Protein AF-A0A9P5ZCT1-F1 (afdb_monomer)

Organism: NCBI:txid109636

Radius of gyration: 16.35 Å; Cα contacts (8 Å, |Δi|>4): 121; chains: 1; bounding box: 39×36×43 Å

Solvent-accessible surface area (backbone atoms only — not comparable to full-atom values): 6471 Å² total; per-residue (Å²): 131,63,77,85,70,66,44,62,70,58,46,37,50,50,28,56,53,34,63,73,42,91,55,81,59,42,31,58,50,45,30,72,72,41,78,82,35,30,61,40,18,44,40,58,68,37,25,60,29,77,56,69,61,69,48,60,69,51,29,54,74,82,40,53,44,79,39,73,38,95,49,89,90,40,82,65,65,46,78,46,71,73,54,86,89,51,80,76,49,43,53,54,27,56,66,51,52,77,34,48,77,40,71,53,76,76,79,75,134

Foldseek 3Di:
DPPVVLPLVVLLVVLVVQVPDPPPCSLVVQLPPDPSNVVSSLLVVQAEAQDCVVLLVQFDPLQWDFDQDPDPVDGTDDIDGPDDDDPVRCPRSVVSVVSYDYHPPPPDD

Sequence (109 aa):
MHRCLEIVELLELICKAADKMPLQNSVRALQLTCRMFFIPASRVLWNVLPSLVPLLLTMPADLLAVAESPDVEKYVRAITFRRNVLDSDWERFDFYAQFVRESSSTASP

Mean predicted aligned error: 7.51 Å

Secondary structure (DSSP, 8-state):
--GGG--HHHHHHHHHHHHTSSSTTHHHHHHHH-HHHHHHHHHHHTSEES-SHHHHTTS-TTTEEEEPPSSTT-S-SEEEESSPPPGGGGHHHHHHHTT--EE------

pLDDT: mean 83.86, std 13.15, range [29.72, 95.19]

Structure (mmCIF, N/CA/C/O backbone):
data_AF-A0A9P5ZCT1-F1
#
_entry.id   AF-A0A9P5ZCT1-F1
#
loop_
_atom_site.group_PDB
_atom_site.id
_atom_site.type_symbol
_atom_site.label_atom_id
_atom_site.label_alt_id
_atom_site.label_comp_id
_atom_site.label_asym_id
_atom_site.label_entity_id
_atom_site.label_seq_id
_atom_site.pdbx_PDB_ins_code
_atom_site.Cartn_x
_atom_site.Cartn_y
_atom_site.Cartn_z
_atom_site.occupancy
_atom_site.B_iso_or_equiv
_atom_site.auth_seq_id
_atom_site.auth_comp_id
_atom_site.auth_asym_id
_atom_site.auth_atom_id
_atom_site.pdbx_PDB_model_num
ATOM 1 N N . MET A 1 1 ? -9.323 -7.090 19.978 1.00 62.50 1 MET A N 1
ATOM 2 C CA . MET A 1 1 ? -9.824 -5.700 20.036 1.00 62.50 1 MET A CA 1
ATOM 3 C C . MET A 1 1 ? -11.168 -5.733 20.738 1.00 62.50 1 MET A C 1
ATOM 5 O O . MET A 1 1 ? -11.929 -6.654 20.482 1.00 62.50 1 MET A O 1
ATOM 9 N N . HIS A 1 2 ? -11.421 -4.824 21.679 1.00 69.38 2 HIS A N 1
ATOM 10 C CA . HIS A 1 2 ? -12.719 -4.742 22.357 1.00 69.38 2 HIS A CA 1
ATOM 11 C C . HIS A 1 2 ? -13.795 -4.304 21.346 1.00 69.38 2 HIS A C 1
ATOM 13 O O . HIS A 1 2 ? -13.495 -3.468 20.498 1.00 69.38 2 HIS A O 1
ATOM 19 N N . ARG A 1 3 ? -15.032 -4.817 21.430 1.00 73.75 3 ARG A N 1
ATOM 20 C CA . ARG A 1 3 ? -16.094 -4.562 20.426 1.00 73.75 3 ARG A CA 1
ATOM 21 C C . ARG A 1 3 ? -16.404 -3.079 20.191 1.00 73.75 3 ARG A C 1
ATOM 23 O O . ARG A 1 3 ? -16.814 -2.698 19.105 1.00 73.75 3 ARG A O 1
ATOM 30 N N . CYS A 1 4 ? -16.174 -2.219 21.184 1.00 68.31 4 CYS A N 1
ATOM 31 C CA . CYS A 1 4 ? -16.344 -0.769 21.014 1.00 68.31 4 CYS A CA 1
ATOM 32 C C . CYS A 1 4 ? -15.341 -0.138 20.028 1.00 68.31 4 CYS A C 1
ATOM 34 O O . CYS A 1 4 ? -15.603 0.942 19.513 1.00 68.31 4 CYS A O 1
ATOM 36 N N . LEU A 1 5 ? -14.221 -0.810 19.744 1.00 66.19 5 LEU A N 1
ATOM 37 C CA . LEU A 1 5 ? -13.220 -0.399 18.756 1.00 66.19 5 LEU A CA 1
ATOM 38 C C . LEU A 1 5 ? -13.466 -1.030 17.376 1.00 66.19 5 LEU A C 1
ATOM 40 O O . LEU A 1 5 ? -12.624 -0.901 16.494 1.00 66.19 5 LEU A O 1
ATOM 44 N N . GLU A 1 6 ? -14.585 -1.730 17.176 1.00 77.25 6 GLU A N 1
ATOM 45 C CA . GLU A 1 6 ? -14.963 -2.265 15.860 1.00 77.25 6 GLU A CA 1
ATOM 46 C C . GLU A 1 6 ? -15.733 -1.254 15.002 1.00 77.25 6 GLU A C 1
ATOM 48 O O . GLU A 1 6 ? -15.994 -1.507 13.829 1.00 77.25 6 GLU A O 1
ATOM 53 N N . ILE A 1 7 ? -16.050 -0.087 15.566 1.00 86.44 7 ILE A N 1
ATOM 54 C CA . ILE A 1 7 ? -16.670 1.025 14.850 1.00 86.44 7 ILE A CA 1
ATOM 55 C C . ILE A 1 7 ? -15.639 1.599 13.874 1.00 86.44 7 ILE A C 1
ATOM 57 O O . IL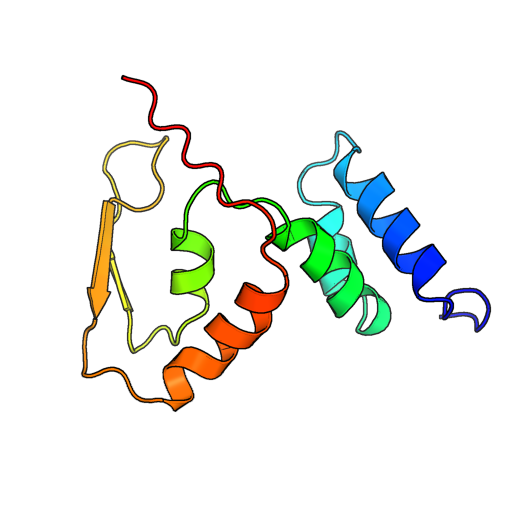E A 1 7 ? -14.634 2.189 14.282 1.00 86.44 7 ILE A O 1
ATOM 61 N N . VAL A 1 8 ? -15.883 1.413 12.578 1.00 84.00 8 VAL A N 1
ATOM 62 C CA . VAL A 1 8 ? -14.948 1.769 11.501 1.00 84.00 8 VAL A CA 1
ATOM 63 C C . VAL A 1 8 ? -14.622 3.263 11.520 1.00 84.00 8 VAL A C 1
ATOM 65 O O . VAL A 1 8 ? -13.470 3.644 11.334 1.00 84.00 8 VAL A O 1
ATOM 68 N N . GLU A 1 9 ? -15.600 4.108 11.834 1.00 86.12 9 GLU A N 1
ATOM 69 C CA . GLU A 1 9 ? -15.459 5.559 11.930 1.00 86.12 9 GLU A CA 1
ATOM 70 C C . GLU A 1 9 ? -14.448 5.967 13.011 1.00 86.12 9 GLU A C 1
ATOM 72 O O . GLU A 1 9 ? -13.668 6.901 12.816 1.00 86.12 9 GLU A O 1
ATOM 77 N N . LEU A 1 10 ? -14.410 5.241 14.136 1.00 89.62 10 LEU A N 1
ATOM 78 C CA . LEU A 1 10 ? -13.421 5.483 15.187 1.00 89.62 10 LEU A CA 1
ATOM 79 C C . LEU A 1 10 ? -12.020 5.081 14.727 1.00 89.62 10 LEU A C 1
ATOM 81 O O . LEU A 1 10 ? -11.060 5.804 14.987 1.00 89.62 10 LEU A O 1
ATOM 85 N N . LEU A 1 11 ? -11.893 3.965 14.008 1.00 89.88 11 LEU A N 1
ATOM 86 C CA . LEU A 1 11 ? -10.610 3.523 13.459 1.00 89.88 11 LEU A CA 1
ATOM 87 C C . LEU A 1 11 ? -10.075 4.515 12.418 1.00 89.88 11 LEU A C 1
ATOM 89 O O . LEU A 1 11 ? -8.893 4.851 12.449 1.00 89.88 11 LEU A O 1
ATOM 93 N N . GLU A 1 12 ? -10.939 5.044 11.549 1.00 88.94 12 GLU A N 1
ATOM 94 C CA . GLU A 1 12 ? -10.569 6.090 10.591 1.00 88.94 12 GLU A CA 1
ATOM 95 C C . GLU A 1 12 ? -10.127 7.384 11.288 1.00 88.94 12 GLU A C 1
ATOM 97 O O . GLU A 1 12 ? -9.141 7.997 10.874 1.00 88.94 12 GLU A O 1
ATOM 102 N N . LEU A 1 13 ? -10.817 7.795 12.357 1.00 90.19 13 LEU A N 1
ATOM 103 C CA . LEU A 1 13 ? -10.427 8.957 13.162 1.00 90.19 13 LEU A CA 1
ATOM 104 C C . LEU A 1 13 ? -9.061 8.759 13.825 1.00 90.19 13 LEU A C 1
ATOM 106 O O . LEU A 1 13 ? -8.235 9.670 13.787 1.00 90.19 13 LEU A O 1
ATOM 110 N N . ILE A 1 14 ? -8.797 7.573 14.377 1.00 91.00 14 ILE A N 1
ATOM 111 C CA . ILE A 1 14 ? -7.498 7.230 14.971 1.00 91.00 14 ILE A CA 1
ATOM 112 C C . ILE A 1 14 ? -6.392 7.293 13.912 1.00 91.00 14 ILE A C 1
ATOM 114 O O . ILE A 1 14 ? -5.363 7.924 14.148 1.00 91.00 14 ILE A O 1
ATOM 118 N N . CYS A 1 15 ? -6.602 6.702 12.731 1.00 91.31 15 CYS A N 1
ATOM 119 C CA . CYS A 1 15 ? -5.620 6.744 11.645 1.00 91.31 15 CYS A CA 1
ATOM 120 C C . CYS A 1 15 ? -5.349 8.179 11.166 1.00 91.31 15 CYS A C 1
ATOM 122 O O . CYS A 1 15 ? -4.190 8.552 11.001 1.00 91.31 15 CYS A O 1
ATOM 124 N N . LYS A 1 16 ? -6.387 9.013 11.012 1.00 90.31 16 LYS A N 1
ATOM 125 C CA . LYS A 1 16 ? -6.237 10.437 10.652 1.00 90.31 16 LYS A CA 1
ATOM 126 C C . LYS A 1 16 ? -5.529 11.249 11.735 1.00 90.31 16 LYS A C 1
ATOM 128 O O . LYS A 1 16 ? -4.799 12.183 11.421 1.00 90.31 16 LYS A O 1
ATOM 133 N N . ALA A 1 17 ? -5.759 10.934 13.008 1.00 90.62 17 ALA A N 1
ATOM 134 C CA . ALA A 1 17 ? -5.052 11.576 14.109 1.00 90.62 17 ALA A CA 1
ATOM 135 C C . ALA A 1 17 ? -3.567 11.185 14.110 1.00 90.62 17 ALA A C 1
ATOM 137 O O . ALA A 1 17 ? -2.716 12.052 14.278 1.00 90.62 17 ALA A O 1
ATOM 138 N N . ALA A 1 18 ? -3.261 9.908 13.863 1.00 89.94 18 ALA A N 1
ATOM 139 C CA . ALA A 1 18 ? -1.896 9.397 13.781 1.00 89.94 18 ALA A CA 1
ATOM 140 C C . ALA A 1 18 ? -1.099 9.990 12.607 1.00 89.94 18 ALA A C 1
ATOM 142 O O . ALA A 1 18 ? 0.101 10.202 12.744 1.00 89.94 18 ALA A O 1
ATOM 143 N N . ASP A 1 19 ? -1.753 10.295 11.486 1.00 89.00 19 ASP A N 1
ATOM 144 C CA . ASP A 1 19 ? -1.135 10.962 10.329 1.00 89.00 19 ASP A CA 1
ATOM 145 C C . ASP A 1 19 ? -0.634 12.378 10.649 1.00 89.00 19 ASP A C 1
ATOM 147 O O . ASP A 1 19 ? 0.383 12.831 10.137 1.00 89.00 19 ASP A O 1
ATOM 151 N N . LYS A 1 20 ? -1.319 13.064 11.570 1.00 86.25 20 LYS A N 1
ATOM 152 C CA . LYS A 1 20 ? -0.961 14.416 12.022 1.00 86.25 20 LYS A CA 1
ATOM 153 C C . LYS A 1 20 ? 0.091 14.430 13.131 1.00 86.25 20 LYS A C 1
ATOM 155 O O . LYS A 1 20 ? 0.504 15.508 13.559 1.00 86.25 20 LYS A O 1
ATOM 160 N N . MET A 1 21 ? 0.485 13.269 13.654 1.00 84.81 21 MET A N 1
ATOM 161 C CA . MET A 1 21 ? 1.480 13.189 14.721 1.00 84.81 21 MET A CA 1
ATOM 162 C C . MET A 1 21 ? 2.899 13.351 14.160 1.00 84.81 21 MET A C 1
ATOM 164 O O . MET A 1 21 ? 3.191 12.874 13.067 1.00 84.81 21 MET A O 1
ATOM 168 N N . PRO A 1 22 ? 3.829 13.951 14.927 1.00 75.44 22 PRO A N 1
ATOM 169 C CA . PRO A 1 22 ? 5.213 14.148 14.485 1.00 75.44 22 PRO A CA 1
ATOM 170 C C . PRO A 1 22 ? 5.992 12.831 14.347 1.00 75.44 22 PRO A C 1
ATOM 172 O O . PRO A 1 22 ? 7.069 12.802 13.752 1.00 75.44 22 PRO A O 1
ATOM 175 N N . LEU A 1 23 ? 5.471 11.736 14.911 1.00 77.94 23 LEU A N 1
ATOM 176 C CA . LEU A 1 23 ? 6.076 10.421 14.796 1.00 77.94 23 LEU A CA 1
ATOM 177 C C . LEU A 1 23 ? 5.857 9.882 13.378 1.00 77.94 23 LEU A C 1
ATOM 179 O O . LEU A 1 23 ? 4.777 9.390 13.033 1.00 77.94 23 LEU A O 1
ATOM 183 N N . GLN A 1 24 ? 6.911 9.962 12.567 1.00 71.06 24 GLN A N 1
ATOM 184 C CA . GLN A 1 24 ? 6.910 9.420 11.214 1.00 71.06 24 GLN A CA 1
ATOM 185 C C . GLN A 1 24 ? 6.519 7.936 11.226 1.00 71.06 24 GLN A C 1
ATOM 187 O O . GLN A 1 24 ? 6.924 7.177 12.106 1.00 71.06 24 GLN A O 1
ATOM 192 N N . ASN A 1 25 ? 5.748 7.514 10.221 1.00 80.50 25 ASN A N 1
ATOM 193 C CA . ASN A 1 25 ? 5.280 6.136 10.033 1.00 80.50 25 ASN A CA 1
ATOM 194 C C . ASN A 1 25 ? 4.235 5.625 11.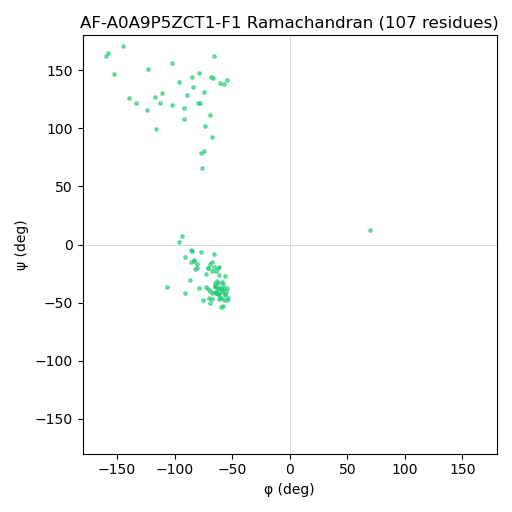043 1.00 80.50 25 ASN A C 1
ATOM 196 O O . ASN A 1 25 ? 3.932 4.431 11.027 1.00 80.50 25 ASN A O 1
ATOM 200 N N . SER A 1 26 ? 3.625 6.486 11.865 1.00 87.75 26 SER A N 1
ATOM 201 C CA . SER A 1 26 ? 2.573 6.073 12.814 1.00 87.75 26 SER A CA 1
ATOM 202 C C . SER A 1 26 ? 1.397 5.360 12.132 1.00 87.75 26 SER A C 1
ATOM 204 O O . SER A 1 26 ? 0.948 4.312 12.594 1.00 87.75 26 SER A O 1
ATOM 206 N N . VAL A 1 27 ? 0.943 5.865 10.981 1.00 89.44 27 VAL A N 1
ATOM 207 C CA . VAL A 1 27 ? -0.138 5.244 10.193 1.00 89.44 27 VAL A CA 1
ATOM 208 C C . VAL A 1 27 ? 0.277 3.873 9.655 1.00 89.44 27 VAL A C 1
ATOM 210 O O . VAL A 1 27 ? -0.492 2.916 9.727 1.00 89.44 27 VAL A O 1
ATOM 213 N N . ARG A 1 28 ? 1.522 3.742 9.180 1.00 89.81 28 ARG A N 1
ATOM 214 C CA . ARG A 1 28 ? 2.070 2.463 8.711 1.00 89.81 28 ARG A CA 1
ATOM 215 C C . ARG A 1 28 ? 2.162 1.448 9.849 1.00 89.81 28 ARG A C 1
ATOM 217 O O . ARG A 1 28 ? 1.810 0.289 9.661 1.00 89.81 28 ARG A O 1
ATOM 224 N N . ALA A 1 29 ? 2.595 1.876 11.034 1.00 90.12 29 ALA A N 1
ATOM 225 C CA . ALA A 1 29 ? 2.612 1.020 12.213 1.00 90.12 29 ALA A CA 1
ATOM 226 C C . ALA A 1 29 ? 1.197 0.523 12.546 1.00 90.12 29 ALA A C 1
ATOM 228 O O . ALA A 1 29 ? 1.010 -0.681 12.713 1.00 90.12 29 ALA A O 1
ATOM 229 N N . LEU A 1 30 ? 0.189 1.409 12.536 1.00 90.38 30 LEU A N 1
ATOM 230 C CA . LEU A 1 30 ? -1.217 1.033 12.729 1.00 90.38 30 LEU A CA 1
ATOM 231 C C . LEU A 1 30 ? -1.682 -0.009 11.708 1.00 90.38 30 LEU A C 1
ATOM 233 O O . LEU A 1 30 ? -2.234 -1.032 12.114 1.00 90.38 30 LEU A O 1
ATOM 237 N N . GLN A 1 31 ? -1.395 0.196 10.418 1.00 91.56 31 GLN A N 1
ATOM 238 C CA . GLN A 1 31 ? -1.733 -0.749 9.346 1.00 91.56 31 GLN A CA 1
ATOM 239 C C . GLN A 1 31 ? -1.197 -2.164 9.619 1.00 91.56 31 GLN A C 1
ATOM 241 O O . GLN A 1 31 ? -1.869 -3.149 9.317 1.00 91.56 31 GLN A O 1
ATOM 246 N N . LEU A 1 32 ? 0.004 -2.263 10.198 1.00 90.94 32 LEU A N 1
ATOM 247 C CA . LEU A 1 32 ? 0.689 -3.528 10.475 1.00 90.94 32 LEU A CA 1
ATOM 248 C C . LEU A 1 32 ? 0.292 -4.168 11.816 1.00 90.94 32 LEU A C 1
ATOM 250 O O . LEU A 1 32 ? 0.570 -5.347 12.021 1.00 90.94 32 LEU A O 1
ATOM 254 N N . THR A 1 33 ? -0.366 -3.436 12.723 1.00 89.50 33 THR A N 1
ATOM 255 C CA . THR A 1 33 ? -0.716 -3.962 14.057 1.00 89.50 33 THR A CA 1
ATOM 256 C C . THR A 1 33 ? -1.801 -5.037 14.027 1.00 89.50 33 THR A C 1
ATOM 258 O O . THR A 1 33 ? -1.679 -6.061 14.698 1.00 89.50 33 THR A O 1
ATOM 261 N N . CYS A 1 34 ? -2.893 -4.817 13.287 1.00 87.31 34 CYS A N 1
ATOM 262 C CA . CYS A 1 34 ? -3.979 -5.784 13.164 1.00 87.31 34 CYS A CA 1
ATOM 263 C C . CYS A 1 34 ? -4.836 -5.545 11.916 1.00 87.31 34 CYS A C 1
ATOM 265 O O . CYS A 1 34 ? -4.880 -4.451 11.353 1.00 87.31 34 CYS A O 1
ATOM 267 N N . ARG A 1 35 ? -5.597 -6.575 11.528 1.00 89.00 35 ARG A N 1
ATOM 268 C CA . ARG A 1 35 ? -6.449 -6.565 10.325 1.00 89.00 35 ARG A CA 1
ATOM 269 C C . ARG A 1 35 ? -7.507 -5.456 10.328 1.00 89.00 35 ARG A C 1
ATOM 271 O O . ARG A 1 35 ? -7.822 -4.930 9.271 1.00 89.00 35 ARG A O 1
ATOM 278 N N . MET A 1 36 ? -8.017 -5.080 11.503 1.00 89.12 36 MET A N 1
ATOM 279 C CA . MET A 1 36 ? -9.027 -4.020 11.651 1.00 89.12 36 MET A CA 1
ATOM 280 C C . MET A 1 36 ? -8.495 -2.646 11.227 1.00 89.12 36 MET A C 1
ATOM 282 O O . MET A 1 36 ? -9.225 -1.864 10.630 1.00 89.12 36 MET A O 1
ATOM 286 N N . PHE A 1 37 ? -7.218 -2.360 11.503 1.00 90.62 37 PHE A N 1
ATOM 287 C CA . PHE A 1 37 ? -6.581 -1.105 11.102 1.00 90.62 37 PHE A CA 1
ATOM 288 C C . PHE A 1 37 ? -6.075 -1.127 9.664 1.00 90.62 37 PHE A C 1
ATOM 290 O O . PHE A 1 37 ? -5.782 -0.066 9.124 1.00 90.62 37 PHE A O 1
ATOM 297 N N . PHE A 1 38 ? -6.001 -2.293 9.021 1.00 91.88 38 PHE A N 1
ATOM 298 C CA . PHE A 1 38 ? -5.408 -2.411 7.696 1.00 91.88 38 PHE A CA 1
ATOM 299 C C . PHE A 1 38 ? -6.102 -1.511 6.665 1.00 91.88 38 PHE A C 1
ATOM 301 O O . PHE A 1 38 ? -5.437 -0.702 6.021 1.00 91.88 38 PHE A O 1
ATOM 308 N N . ILE A 1 39 ? -7.431 -1.604 6.535 1.00 91.94 39 ILE A N 1
ATOM 309 C CA . ILE A 1 39 ? -8.190 -0.794 5.568 1.00 91.94 39 ILE A CA 1
ATOM 310 C C . ILE A 1 39 ? -8.212 0.697 5.958 1.00 91.94 39 ILE A C 1
ATOM 312 O O . ILE A 1 39 ? -7.843 1.512 5.111 1.00 91.94 39 ILE A O 1
ATOM 316 N N . PRO A 1 40 ? -8.564 1.094 7.200 1.00 92.50 40 PRO A N 1
ATOM 317 C CA . PRO A 1 40 ? -8.558 2.505 7.597 1.00 92.50 40 PRO A CA 1
ATOM 318 C C . PRO A 1 40 ? -7.184 3.171 7.464 1.00 92.50 40 PRO A C 1
ATOM 320 O O . PRO A 1 40 ? -7.087 4.293 6.971 1.00 92.50 40 PRO A O 1
ATOM 323 N N . ALA A 1 41 ? -6.108 2.478 7.843 1.00 92.31 41 ALA A N 1
ATOM 324 C CA . ALA A 1 41 ? -4.757 3.012 7.722 1.00 92.31 41 ALA A CA 1
ATOM 325 C C . ALA A 1 41 ? -4.305 3.086 6.259 1.00 92.31 41 ALA A C 1
ATOM 327 O O . ALA A 1 41 ? -3.694 4.078 5.873 1.00 92.31 41 ALA A O 1
ATOM 328 N N . SER A 1 42 ? -4.659 2.097 5.427 1.00 92.31 42 SER A N 1
ATOM 329 C CA . SER A 1 42 ? -4.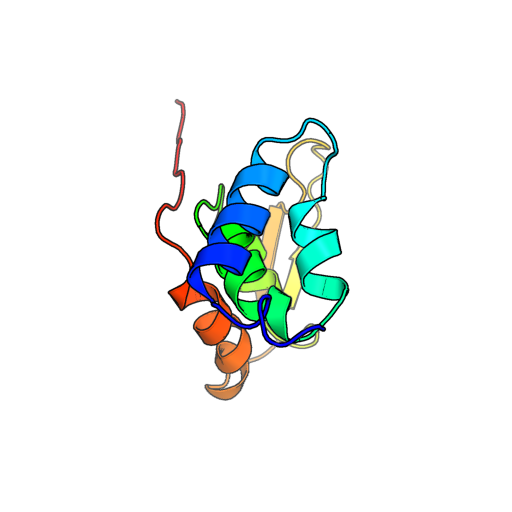388 2.152 3.983 1.00 92.31 42 SER A CA 1
ATOM 330 C C . SER A 1 42 ? -5.097 3.341 3.334 1.00 92.31 42 SER A C 1
ATOM 332 O O . SER A 1 42 ? -4.478 4.071 2.570 1.00 92.31 42 SER A O 1
ATOM 334 N N . ARG A 1 43 ? -6.360 3.608 3.691 1.00 92.50 43 ARG A N 1
ATOM 335 C CA . ARG A 1 43 ? -7.089 4.786 3.194 1.00 92.50 43 ARG A CA 1
ATOM 336 C C . ARG A 1 43 ? -6.362 6.091 3.470 1.00 92.50 43 ARG A C 1
ATOM 338 O O . ARG A 1 43 ? -6.382 6.960 2.617 1.00 92.50 43 ARG A O 1
ATOM 345 N N . VAL A 1 44 ? -5.756 6.231 4.647 1.00 90.88 44 VAL A N 1
ATOM 346 C CA . VAL A 1 44 ? -5.010 7.439 5.018 1.00 90.88 44 VAL A CA 1
ATOM 347 C C . VAL A 1 44 ? -3.658 7.484 4.306 1.00 90.88 44 VAL A C 1
ATOM 349 O O . VAL A 1 44 ? -3.342 8.488 3.679 1.00 90.88 44 VAL A O 1
ATOM 352 N N . LEU A 1 45 ? -2.901 6.384 4.331 1.00 89.38 45 LEU A N 1
ATOM 353 C CA . LEU A 1 45 ? -1.549 6.308 3.769 1.00 89.38 45 LEU A CA 1
ATOM 354 C C . LEU A 1 45 ? -1.523 6.495 2.246 1.00 89.38 45 LEU A C 1
ATOM 356 O O . LEU A 1 45 ? -0.596 7.098 1.717 1.00 89.38 45 LEU A O 1
ATOM 360 N N . TRP A 1 46 ? -2.541 5.991 1.550 1.00 91.12 46 TRP A N 1
ATOM 361 C CA . TRP A 1 46 ? -2.667 6.092 0.097 1.00 91.12 46 TRP A CA 1
ATOM 362 C C . TRP A 1 46 ? -3.549 7.268 -0.346 1.00 91.12 46 TRP A C 1
ATOM 364 O O . TRP A 1 46 ? -3.747 7.436 -1.541 1.00 91.12 46 TRP A O 1
ATOM 374 N N . ASN A 1 47 ? -4.065 8.095 0.574 1.00 89.88 47 ASN A N 1
ATOM 375 C CA . ASN A 1 47 ? -4.987 9.186 0.233 1.00 89.88 47 ASN A CA 1
ATOM 376 C C . ASN A 1 47 ? -4.358 10.212 -0.721 1.00 89.88 47 ASN A C 1
ATOM 378 O O . ASN A 1 47 ? -4.989 10.628 -1.694 1.00 89.88 47 ASN A O 1
ATOM 382 N N . VAL A 1 48 ? -3.121 10.614 -0.416 1.00 87.19 48 VAL A N 1
ATOM 383 C CA . VAL A 1 48 ? -2.349 11.605 -1.170 1.00 87.19 48 VAL A CA 1
ATOM 384 C C . VAL A 1 48 ? -1.029 10.969 -1.573 1.00 87.19 48 VAL A C 1
ATOM 386 O O . VAL A 1 48 ? -0.217 10.630 -0.712 1.00 87.19 48 VAL A O 1
ATOM 389 N N . LEU A 1 49 ? -0.802 10.812 -2.876 1.00 85.00 49 LEU A N 1
ATOM 390 C CA . LEU A 1 49 ? 0.462 10.302 -3.395 1.00 85.00 49 LEU A CA 1
ATOM 391 C C . LEU A 1 49 ? 1.243 11.380 -4.147 1.00 85.00 49 LEU A C 1
ATOM 393 O O . LEU A 1 49 ? 0.710 11.973 -5.085 1.00 85.00 49 LEU A O 1
ATOM 397 N N . PRO A 1 50 ? 2.537 11.568 -3.831 1.00 78.94 50 PRO A N 1
ATOM 398 C CA . PRO A 1 50 ? 3.397 12.489 -4.570 1.00 78.94 50 PRO A CA 1
ATOM 399 C C . PRO A 1 50 ? 3.750 11.997 -5.974 1.00 78.94 50 PRO A C 1
ATOM 401 O O . PRO A 1 50 ? 4.147 12.775 -6.834 1.00 78.94 50 PRO A O 1
ATOM 404 N N . SER A 1 51 ? 3.622 10.696 -6.222 1.00 84.12 51 SER A N 1
ATOM 405 C CA . SER A 1 51 ? 3.824 10.089 -7.534 1.00 84.12 51 SER A CA 1
ATOM 406 C C . SER A 1 51 ? 3.090 8.754 -7.611 1.00 84.12 51 SER A C 1
ATOM 408 O O . SER A 1 51 ? 2.736 8.179 -6.586 1.00 84.12 51 SER A O 1
ATOM 410 N N . LEU A 1 52 ? 2.909 8.219 -8.819 1.00 86.12 52 LEU A N 1
ATOM 411 C CA . LEU A 1 52 ? 2.358 6.872 -9.016 1.00 86.12 52 LEU A CA 1
ATOM 412 C C . LEU A 1 52 ? 3.379 5.756 -8.734 1.00 86.12 52 LEU A C 1
ATOM 414 O O . LEU A 1 52 ? 3.019 4.582 -8.729 1.00 86.12 52 LEU A O 1
ATOM 418 N N . VAL A 1 53 ? 4.645 6.103 -8.477 1.00 88.31 53 VAL A N 1
ATOM 419 C CA . VAL A 1 53 ? 5.723 5.137 -8.223 1.00 88.31 53 VAL A CA 1
ATOM 420 C C . VAL A 1 53 ? 5.375 4.166 -7.087 1.00 88.31 53 VAL A C 1
ATOM 422 O O . VAL A 1 53 ? 5.501 2.966 -7.313 1.00 88.31 53 VAL A O 1
ATOM 425 N N . PRO A 1 54 ? 4.876 4.599 -5.911 1.00 88.19 54 PRO A N 1
ATOM 426 C CA . PRO A 1 54 ? 4.535 3.671 -4.837 1.00 88.19 54 PRO A CA 1
ATOM 427 C C . PRO A 1 54 ? 3.432 2.683 -5.222 1.00 88.19 54 PRO A C 1
ATOM 429 O O . PRO A 1 54 ? 3.498 1.539 -4.790 1.00 88.19 54 PRO A O 1
ATOM 432 N N . LEU A 1 55 ? 2.463 3.082 -6.061 1.00 90.19 55 LEU A N 1
ATOM 433 C CA . LEU A 1 55 ? 1.439 2.166 -6.577 1.00 90.19 55 LEU A CA 1
ATOM 434 C C . LEU A 1 55 ? 2.054 1.136 -7.522 1.00 90.19 55 LEU A C 1
ATOM 436 O O . LEU A 1 55 ? 1.799 -0.056 -7.371 1.00 90.19 55 LEU A O 1
ATOM 440 N N . LEU A 1 56 ? 2.901 1.569 -8.458 1.00 91.31 56 LEU A N 1
ATOM 441 C CA . LEU A 1 56 ? 3.597 0.652 -9.364 1.00 91.31 56 LEU A CA 1
ATOM 442 C C . LEU A 1 56 ? 4.449 -0.355 -8.587 1.00 91.31 56 LEU A C 1
ATOM 444 O O . LEU A 1 56 ? 4.425 -1.534 -8.908 1.00 91.31 56 LEU A O 1
ATOM 448 N N . LEU A 1 57 ? 5.111 0.071 -7.508 1.00 91.25 57 LEU A N 1
ATOM 449 C CA . LEU A 1 57 ? 5.893 -0.809 -6.631 1.00 91.25 57 LEU A CA 1
ATOM 450 C C . LEU A 1 57 ? 5.055 -1.854 -5.868 1.00 91.25 57 LEU A C 1
ATOM 452 O O . LEU A 1 57 ? 5.632 -2.738 -5.237 1.00 91.25 57 LEU A O 1
ATOM 456 N N . THR A 1 58 ? 3.719 -1.789 -5.914 1.00 93.31 58 THR A N 1
ATOM 457 C CA . THR A 1 58 ? 2.855 -2.855 -5.371 1.00 93.31 58 THR A CA 1
ATOM 458 C C . THR A 1 58 ? 2.705 -4.049 -6.315 1.00 93.31 58 THR A C 1
ATOM 460 O O . THR A 1 58 ? 2.303 -5.128 -5.862 1.00 93.31 58 THR A O 1
ATOM 463 N N . MET A 1 59 ? 3.046 -3.878 -7.598 1.00 93.81 59 MET A N 1
ATOM 464 C CA . MET A 1 59 ? 3.045 -4.958 -8.582 1.00 93.81 59 MET A CA 1
ATOM 465 C C . MET A 1 59 ? 4.121 -6.011 -8.246 1.00 93.81 59 MET A C 1
ATOM 467 O O . MET A 1 59 ? 5.041 -5.747 -7.463 1.00 93.81 59 MET A O 1
ATOM 471 N N . PRO A 1 60 ? 4.028 -7.228 -8.810 1.00 93.81 60 PRO A N 1
ATOM 472 C CA . PRO A 1 60 ? 4.971 -8.303 -8.514 1.00 93.81 60 PRO A CA 1
ATOM 473 C C . PRO A 1 60 ? 6.438 -7.937 -8.799 1.00 93.81 60 PRO A C 1
ATOM 475 O O . PRO A 1 60 ? 6.771 -7.326 -9.815 1.00 93.81 60 PRO A O 1
ATOM 478 N N . ALA A 1 61 ? 7.346 -8.335 -7.902 1.00 88.50 61 ALA A N 1
ATOM 479 C CA . ALA A 1 61 ? 8.769 -7.991 -7.997 1.00 88.50 61 ALA A CA 1
ATOM 480 C C . ALA A 1 61 ? 9.483 -8.652 -9.192 1.00 88.50 61 ALA A C 1
ATOM 482 O O . ALA A 1 61 ? 10.510 -8.159 -9.653 1.00 88.50 61 ALA A O 1
ATOM 483 N N . ASP A 1 62 ? 8.954 -9.763 -9.705 1.00 91.31 62 ASP A N 1
ATOM 484 C CA . ASP A 1 62 ? 9.428 -10.412 -10.929 1.00 91.31 62 ASP A CA 1
ATOM 485 C C . ASP A 1 62 ? 9.055 -9.621 -12.194 1.00 91.31 62 ASP A C 1
ATOM 487 O O . ASP A 1 62 ? 9.759 -9.718 -13.201 1.00 91.31 62 ASP A O 1
ATOM 491 N N . LEU A 1 63 ? 7.989 -8.813 -12.138 1.0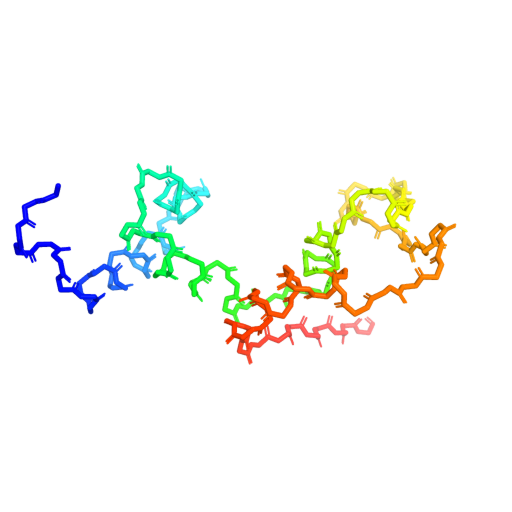0 93.75 63 LEU A N 1
ATOM 492 C CA . LEU A 1 63 ? 7.539 -7.978 -13.250 1.00 93.75 63 LEU A CA 1
ATOM 493 C C . LEU A 1 63 ? 8.385 -6.707 -13.394 1.00 93.75 63 LEU A C 1
ATOM 495 O O . LEU A 1 63 ? 8.650 -6.278 -14.516 1.00 93.75 63 LEU A O 1
ATOM 499 N N . LEU A 1 64 ? 8.812 -6.100 -12.286 1.00 92.44 64 LEU A N 1
ATOM 500 C CA . LEU A 1 64 ? 9.451 -4.782 -12.290 1.00 92.44 64 LEU A CA 1
ATOM 501 C C . LEU A 1 64 ? 10.983 -4.861 -12.292 1.00 92.44 64 LEU A C 1
ATOM 503 O O . LEU A 1 64 ? 11.599 -5.626 -11.552 1.00 92.44 64 LEU A O 1
ATOM 507 N N . ALA A 1 65 ? 11.621 -3.983 -13.061 1.00 89.56 65 ALA A N 1
ATOM 508 C CA . ALA A 1 65 ? 13.003 -3.575 -12.853 1.00 89.56 65 ALA A CA 1
ATOM 509 C C . ALA A 1 65 ? 13.022 -2.102 -12.426 1.00 89.56 65 ALA A C 1
ATOM 511 O O . ALA A 1 65 ? 12.525 -1.233 -13.143 1.00 89.56 65 ALA A O 1
ATOM 512 N N . VAL A 1 66 ? 13.589 -1.828 -11.252 1.00 88.19 66 VAL A N 1
ATOM 513 C CA . VAL A 1 66 ? 13.702 -0.476 -10.698 1.00 88.19 66 VAL A CA 1
ATOM 514 C C . VAL A 1 66 ? 15.128 0.011 -10.920 1.00 88.19 66 VAL A C 1
ATOM 516 O O . VAL A 1 66 ? 16.076 -0.617 -10.453 1.00 88.19 66 VAL A O 1
ATOM 519 N N . ALA A 1 67 ? 15.282 1.108 -11.657 1.00 84.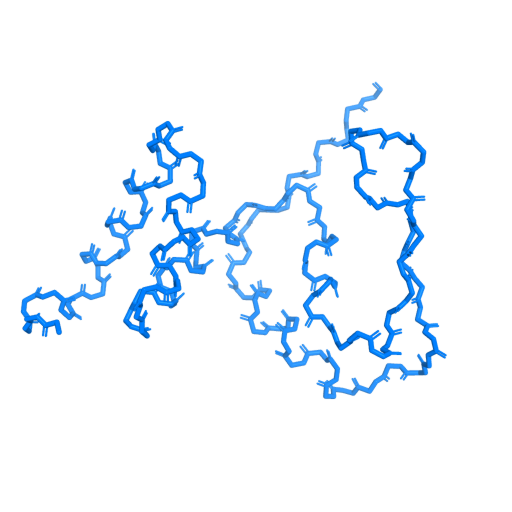19 67 ALA A N 1
ATOM 520 C CA . ALA A 1 67 ? 16.553 1.803 -11.791 1.00 84.19 67 ALA A CA 1
ATOM 521 C C . ALA A 1 67 ? 16.645 2.884 -10.710 1.00 84.19 67 ALA A C 1
ATOM 523 O O . ALA A 1 67 ? 15.839 3.823 -10.683 1.00 84.19 67 ALA A O 1
ATOM 524 N N . GLU A 1 68 ? 17.628 2.744 -9.828 1.00 78.75 68 GLU A N 1
ATOM 525 C CA . GLU A 1 68 ? 17.901 3.716 -8.773 1.00 78.75 68 GLU A CA 1
ATOM 526 C C . GLU A 1 68 ? 18.418 5.032 -9.369 1.00 78.75 68 GLU A C 1
ATOM 528 O O . GLU A 1 68 ? 19.110 5.065 -10.394 1.00 78.75 68 GLU A O 1
ATOM 533 N N . SER A 1 69 ? 18.032 6.143 -8.746 1.00 73.56 69 SER A N 1
ATOM 534 C CA . SER A 1 69 ? 18.558 7.457 -9.102 1.00 73.56 69 SER A CA 1
ATOM 535 C C . SER A 1 69 ? 19.877 7.706 -8.373 1.00 73.56 69 SER A C 1
ATOM 537 O O . SER A 1 69 ? 19.992 7.337 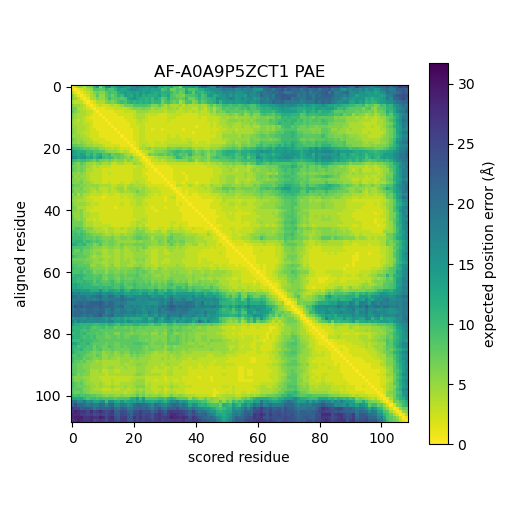-7.207 1.00 73.56 69 SER A O 1
ATOM 539 N N . PRO A 1 70 ? 20.849 8.390 -8.998 1.00 69.38 70 PRO A N 1
ATOM 540 C CA . PRO A 1 70 ? 21.999 8.925 -8.272 1.00 69.38 70 PRO A CA 1
ATOM 541 C C . PRO A 1 70 ? 21.623 10.093 -7.335 1.00 69.38 70 PRO A C 1
ATOM 543 O O . PRO A 1 70 ? 22.406 10.424 -6.449 1.00 69.38 70 PRO A O 1
ATOM 546 N N . ASP A 1 71 ? 20.447 10.711 -7.513 1.00 71.44 71 ASP A N 1
ATOM 547 C CA . ASP A 1 71 ? 19.926 11.748 -6.612 1.00 71.44 71 ASP A CA 1
ATOM 548 C C . ASP A 1 71 ? 19.302 11.137 -5.354 1.00 71.44 71 ASP A C 1
ATOM 550 O O . ASP A 1 71 ? 18.306 10.417 -5.439 1.00 71.44 71 ASP A O 1
ATOM 554 N N . VAL A 1 72 ? 19.820 11.517 -4.184 1.00 60.97 72 VAL A N 1
ATOM 555 C CA . VAL A 1 72 ? 19.337 11.056 -2.867 1.00 60.97 72 VAL A CA 1
ATOM 556 C C . VAL A 1 72 ? 17.876 11.462 -2.610 1.00 60.97 72 VAL A C 1
ATOM 558 O O . VAL A 1 72 ? 17.162 10.781 -1.880 1.00 60.97 72 VAL A O 1
ATOM 561 N N . GLU A 1 73 ? 17.400 12.541 -3.239 1.00 60.78 73 GLU A N 1
ATOM 562 C CA . GLU A 1 73 ? 16.022 13.028 -3.079 1.00 60.78 73 GLU A CA 1
ATOM 563 C C . GLU A 1 73 ? 14.990 12.268 -3.930 1.00 60.78 73 GLU A C 1
ATOM 565 O O . GLU A 1 73 ? 13.797 12.291 -3.622 1.00 60.78 73 GLU A O 1
ATOM 570 N N . LYS A 1 74 ? 15.414 11.566 -4.991 1.00 63.41 74 LYS A N 1
ATOM 571 C CA . LYS A 1 74 ? 14.515 10.814 -5.882 1.00 63.41 74 LYS A CA 1
ATOM 572 C C . LYS A 1 74 ? 14.825 9.328 -5.804 1.00 63.41 74 LYS A C 1
ATOM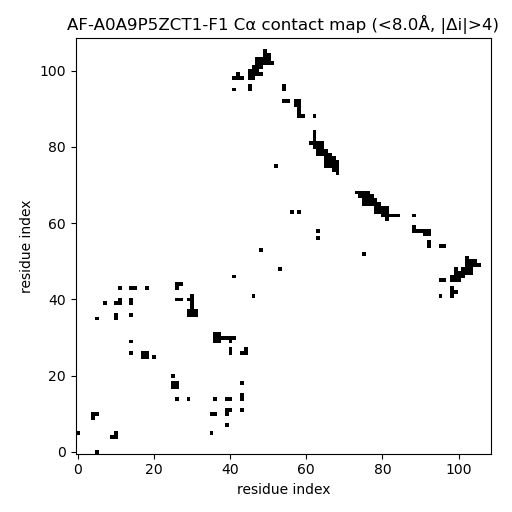 574 O O . LYS A 1 74 ? 15.691 8.835 -6.504 1.00 63.41 74 LYS A O 1
ATOM 579 N N . TYR A 1 75 ? 14.048 8.582 -5.028 1.00 67.06 75 TYR A N 1
ATOM 580 C CA . TYR A 1 75 ? 14.294 7.151 -4.803 1.00 67.06 75 TYR A CA 1
ATOM 581 C C . TYR A 1 75 ? 14.219 6.263 -6.062 1.00 67.06 75 TYR A C 1
ATOM 583 O O . TYR A 1 75 ? 14.762 5.163 -6.060 1.00 67.06 75 TYR A O 1
ATOM 591 N N . VAL A 1 76 ? 13.561 6.703 -7.143 1.00 70.69 76 VAL A N 1
ATOM 592 C CA . VAL A 1 76 ? 13.400 5.909 -8.374 1.00 70.69 76 VAL A CA 1
ATOM 593 C C . VAL A 1 76 ? 13.574 6.788 -9.610 1.00 70.69 76 VAL A C 1
ATOM 595 O O . VAL A 1 76 ? 12.878 7.792 -9.757 1.00 70.69 76 VAL A O 1
ATOM 598 N N . ARG A 1 77 ? 14.473 6.388 -10.521 1.00 73.88 77 ARG A N 1
ATOM 599 C CA . ARG A 1 77 ? 14.702 7.070 -11.806 1.00 73.88 77 ARG A CA 1
ATOM 600 C C . ARG A 1 77 ? 13.827 6.513 -12.923 1.00 73.88 77 ARG A C 1
ATOM 602 O O . ARG A 1 77 ? 13.318 7.279 -13.735 1.00 73.88 77 ARG A O 1
ATOM 609 N N . ALA A 1 78 ? 13.681 5.191 -12.982 1.00 83.62 78 ALA A N 1
ATOM 610 C CA . ALA A 1 78 ? 12.856 4.523 -13.982 1.00 83.62 78 ALA A CA 1
ATOM 611 C C . ALA A 1 78 ? 12.325 3.184 -13.463 1.00 83.62 78 ALA A C 1
ATOM 613 O O . ALA A 1 78 ? 13.004 2.484 -12.713 1.00 83.62 78 ALA A O 1
ATOM 614 N N . ILE A 1 79 ? 11.121 2.828 -13.908 1.00 87.94 79 ILE A N 1
ATOM 615 C CA . ILE A 1 79 ? 10.524 1.504 -13.733 1.00 87.94 79 ILE A CA 1
ATOM 616 C C . ILE A 1 79 ? 10.335 0.918 -15.129 1.00 87.94 79 ILE A C 1
ATOM 618 O O . ILE A 1 79 ? 9.739 1.563 -15.990 1.00 87.94 79 ILE A O 1
ATOM 622 N N . THR A 1 80 ? 10.844 -0.289 -15.359 1.00 91.12 80 THR A N 1
ATOM 623 C CA . THR A 1 80 ? 10.634 -1.033 -16.606 1.00 91.12 80 THR A CA 1
ATOM 624 C C . THR A 1 80 ? 10.014 -2.394 -16.327 1.00 91.12 80 THR A C 1
ATOM 626 O O . THR A 1 80 ? 10.216 -2.979 -15.262 1.00 91.12 80 THR A O 1
ATOM 629 N N . PHE A 1 81 ? 9.246 -2.909 -17.287 1.00 92.88 81 PHE A N 1
ATOM 630 C CA . PHE A 1 81 ? 8.664 -4.244 -17.199 1.00 92.88 81 PHE A CA 1
ATOM 631 C C . PHE A 1 81 ? 9.619 -5.281 -17.795 1.00 92.88 81 PHE A C 1
ATOM 633 O O . PHE A 1 81 ? 10.102 -5.124 -18.915 1.00 92.88 81 PHE A O 1
ATOM 640 N N . ARG A 1 82 ? 9.902 -6.345 -17.039 1.00 93.12 82 ARG A N 1
ATOM 641 C CA . ARG A 1 82 ? 10.796 -7.449 -17.439 1.00 93.12 82 ARG A CA 1
ATOM 642 C C . ARG A 1 82 ? 10.110 -8.485 -18.322 1.00 93.12 82 ARG A C 1
ATOM 644 O O . ARG A 1 82 ? 10.775 -9.250 -19.014 1.00 93.12 82 ARG A O 1
ATOM 651 N N . ARG A 1 83 ? 8.784 -8.526 -18.263 1.00 93.56 83 ARG A N 1
ATOM 652 C CA . ARG A 1 83 ? 7.917 -9.421 -19.024 1.00 93.56 83 ARG A CA 1
ATOM 653 C C . ARG A 1 83 ? 6.633 -8.689 -19.392 1.00 93.56 83 ARG A C 1
ATOM 655 O O . ARG A 1 83 ? 6.373 -7.598 -18.888 1.00 93.56 83 ARG A O 1
ATOM 662 N N . ASN A 1 84 ? 5.826 -9.312 -20.242 1.00 93.56 84 ASN A N 1
ATOM 663 C CA . ASN A 1 84 ? 4.484 -8.819 -20.524 1.00 93.56 84 ASN A CA 1
ATOM 664 C C . ASN A 1 84 ? 3.647 -8.809 -19.240 1.00 93.56 84 ASN A C 1
ATOM 666 O O . ASN A 1 84 ? 3.718 -9.743 -18.433 1.00 93.56 84 ASN A O 1
ATOM 670 N N . VAL A 1 85 ? 2.875 -7.737 -19.079 1.00 93.31 85 VAL A N 1
ATOM 671 C CA . VAL A 1 85 ? 1.958 -7.559 -17.956 1.00 93.31 85 VAL A CA 1
ATOM 672 C C . VAL A 1 85 ? 0.750 -8.466 -18.168 1.00 93.31 85 VAL A C 1
ATOM 674 O O . VAL A 1 85 ? 0.178 -8.495 -19.258 1.00 93.31 85 VAL A O 1
ATOM 677 N N . LEU A 1 86 ? 0.392 -9.215 -17.134 1.00 95.19 86 LEU A N 1
ATOM 678 C CA . LEU A 1 86 ? -0.811 -10.033 -17.073 1.00 95.19 86 LEU A CA 1
ATOM 679 C C . LEU A 1 86 ? -1.869 -9.314 -16.235 1.00 95.19 86 LEU A C 1
ATOM 681 O O . LEU A 1 86 ? -1.530 -8.528 -15.353 1.00 95.19 86 LEU A O 1
ATOM 685 N N . ASP A 1 87 ? -3.144 -9.632 -16.449 1.00 93.81 87 ASP A N 1
ATOM 686 C CA . ASP A 1 87 ? -4.243 -9.027 -15.683 1.00 93.81 87 ASP A CA 1
ATOM 687 C C . ASP A 1 87 ? -4.075 -9.238 -14.167 1.00 93.81 87 ASP A C 1
ATOM 689 O O . ASP A 1 87 ? -4.294 -8.323 -13.377 1.00 93.81 87 ASP A O 1
ATOM 693 N N . SER A 1 88 ? -3.571 -10.405 -13.753 1.00 94.12 88 SER A N 1
ATOM 694 C CA . SER A 1 88 ? -3.298 -10.719 -12.344 1.00 94.12 88 SER A CA 1
ATOM 695 C C . SER A 1 88 ? -2.215 -9.838 -11.708 1.00 94.12 88 SER A C 1
ATOM 697 O O . SER A 1 88 ? -2.169 -9.695 -10.488 1.00 94.12 88 SER A O 1
ATOM 699 N N . ASP A 1 89 ? -1.322 -9.241 -12.504 1.00 93.94 89 ASP A N 1
ATOM 700 C CA . ASP A 1 89 ? -0.272 -8.365 -11.974 1.00 93.94 89 ASP A CA 1
ATOM 701 C C . ASP A 1 89 ? -0.839 -7.031 -11.458 1.00 93.94 89 ASP A C 1
ATOM 703 O O . ASP A 1 89 ? -0.203 -6.365 -10.636 1.00 93.94 89 ASP A O 1
ATOM 707 N N . TRP A 1 90 ? -2.043 -6.660 -11.909 1.00 94.38 90 TR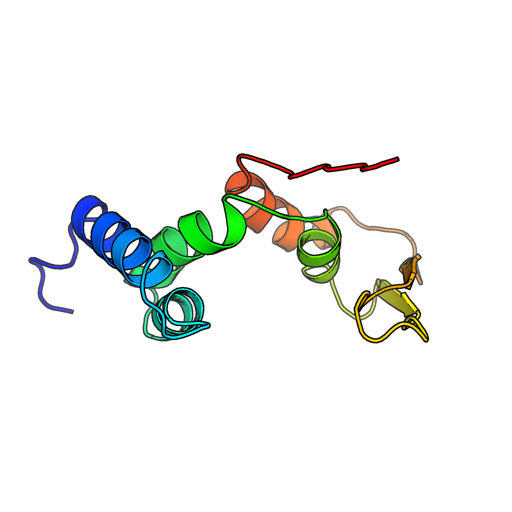P A N 1
ATOM 708 C CA . TRP A 1 90 ? -2.747 -5.450 -11.492 1.00 94.38 90 TRP A CA 1
ATOM 709 C C . TRP A 1 90 ? -3.523 -5.616 -10.186 1.00 94.38 90 TRP A C 1
ATOM 711 O O . TRP A 1 90 ? -3.850 -4.614 -9.564 1.00 94.38 90 TRP A O 1
ATOM 721 N N . GLU A 1 91 ? -3.752 -6.836 -9.689 1.00 94.94 91 GLU A N 1
ATOM 722 C CA . GLU A 1 91 ? -4.615 -7.072 -8.517 1.00 94.94 91 GLU A CA 1
ATOM 723 C C . GLU A 1 91 ? -4.215 -6.238 -7.288 1.00 94.94 91 GLU A C 1
ATOM 725 O O . GLU A 1 91 ? -5.055 -5.621 -6.629 1.00 94.94 91 GLU A O 1
ATOM 730 N N . ARG A 1 92 ? -2.914 -6.195 -6.970 1.00 93.19 92 ARG A N 1
ATOM 731 C CA . ARG A 1 92 ? -2.405 -5.396 -5.842 1.00 93.19 92 ARG A CA 1
ATOM 732 C C . ARG A 1 92 ? -2.432 -3.906 -6.140 1.00 93.19 92 ARG A C 1
ATOM 734 O O . ARG A 1 92 ? -2.729 -3.127 -5.238 1.00 93.19 92 ARG A O 1
ATOM 741 N N . PHE A 1 93 ? -2.144 -3.534 -7.383 1.00 93.88 93 PHE A N 1
ATOM 742 C CA . PHE A 1 93 ? -2.212 -2.150 -7.826 1.00 93.88 93 PHE A CA 1
ATOM 743 C C . PHE A 1 93 ? -3.636 -1.614 -7.655 1.00 93.88 93 PHE A C 1
ATOM 745 O O . PHE A 1 93 ? -3.828 -0.637 -6.935 1.00 93.88 93 PHE A O 1
ATOM 752 N N . ASP A 1 94 ? -4.631 -2.300 -8.215 1.00 94.44 94 ASP A N 1
ATOM 753 C CA . ASP A 1 94 ? -6.043 -1.913 -8.175 1.00 94.44 94 ASP A CA 1
ATOM 754 C C . ASP A 1 94 ? -6.577 -1.878 -6.744 1.00 94.44 94 ASP A C 1
ATOM 756 O O . ASP A 1 94 ? -7.308 -0.959 -6.359 1.00 94.44 94 ASP A O 1
ATOM 760 N N . PHE A 1 95 ? -6.148 -2.837 -5.914 1.00 94.25 95 PHE A N 1
ATOM 761 C CA . PHE A 1 95 ? -6.501 -2.857 -4.502 1.00 94.25 95 PHE A CA 1
ATOM 762 C C . PHE A 1 95 ? -6.096 -1.565 -3.781 1.00 94.25 95 PHE A C 1
ATOM 764 O O . PHE A 1 95 ? -6.890 -1.057 -2.992 1.00 94.25 95 PHE A O 1
ATOM 771 N N . TYR A 1 96 ? -4.898 -1.025 -4.019 1.00 92.88 96 TYR A N 1
ATOM 772 C CA . TYR A 1 96 ? -4.463 0.219 -3.372 1.00 92.88 96 TYR A CA 1
ATOM 773 C C . TYR A 1 96 ? -4.909 1.475 -4.128 1.00 92.88 96 TYR A C 1
ATOM 775 O O . TYR A 1 96 ? -5.179 2.495 -3.494 1.00 92.88 96 TYR A O 1
ATOM 783 N N . ALA A 1 97 ? -5.044 1.402 -5.455 1.00 92.25 97 ALA A N 1
ATOM 784 C CA . ALA A 1 97 ? -5.439 2.520 -6.310 1.00 92.25 97 ALA A CA 1
ATOM 785 C C . ALA A 1 97 ? -6.800 3.106 -5.907 1.00 92.25 97 ALA A C 1
ATOM 787 O O . ALA A 1 97 ? -6.977 4.321 -5.936 1.00 92.25 97 ALA A O 1
ATOM 788 N N . GLN A 1 98 ? -7.731 2.270 -5.432 1.00 93.62 98 GLN A N 1
ATOM 789 C CA . GLN A 1 98 ? -9.048 2.722 -4.962 1.00 93.62 98 GLN A CA 1
ATOM 790 C C . GLN A 1 98 ? -8.993 3.693 -3.764 1.00 93.62 98 GLN A C 1
ATOM 792 O O . GLN A 1 98 ? -9.981 4.364 -3.464 1.00 93.62 98 GLN A O 1
ATOM 797 N N . PHE A 1 99 ? -7.877 3.736 -3.030 1.00 91.62 99 PHE A N 1
ATOM 798 C CA . PHE A 1 99 ? -7.705 4.613 -1.871 1.00 91.62 99 PHE A CA 1
ATOM 799 C C . PHE A 1 99 ? -7.108 5.975 -2.230 1.00 91.62 99 PHE A C 1
ATOM 801 O O . PHE A 1 99 ? -7.123 6.877 -1.393 1.00 91.62 99 PHE A O 1
ATOM 808 N N . VAL A 1 100 ? -6.621 6.136 -3.460 1.00 91.50 100 VAL A N 1
ATOM 809 C CA . VAL A 1 100 ? -5.986 7.366 -3.930 1.00 91.50 100 VAL A CA 1
ATOM 810 C C . VAL A 1 100 ? -7.039 8.405 -4.265 1.00 91.50 100 VAL A C 1
ATOM 812 O O . VAL A 1 100 ? -7.903 8.178 -5.109 1.00 91.50 100 VAL A O 1
ATOM 815 N N . ARG A 1 101 ? -6.964 9.563 -3.605 1.00 86.62 101 ARG A N 1
ATOM 816 C CA . ARG A 1 101 ? -7.842 10.708 -3.883 1.00 86.62 101 ARG A CA 1
ATOM 817 C C . ARG A 1 101 ? -7.122 11.823 -4.612 1.00 86.62 101 ARG A C 1
ATOM 819 O O . ARG A 1 101 ? -7.715 12.468 -5.469 1.00 86.62 101 ARG A O 1
ATOM 826 N N . GLU A 1 102 ? -5.854 12.034 -4.281 1.00 82.69 102 GLU A N 1
ATOM 827 C CA . GLU A 1 102 ? -5.044 13.100 -4.854 1.00 82.69 102 GLU A CA 1
ATOM 828 C C . GLU A 1 102 ? -3.681 12.545 -5.271 1.00 82.69 102 GLU A C 1
ATOM 830 O O . GLU A 1 102 ? -2.925 12.012 -4.459 1.00 82.69 102 GLU A O 1
ATOM 835 N N . SER A 1 103 ? -3.345 12.687 -6.551 1.00 65.19 103 SER A N 1
ATOM 836 C CA . SER A 1 103 ? -1.958 12.614 -6.999 1.00 65.19 103 SER A CA 1
ATOM 837 C C . SER A 1 103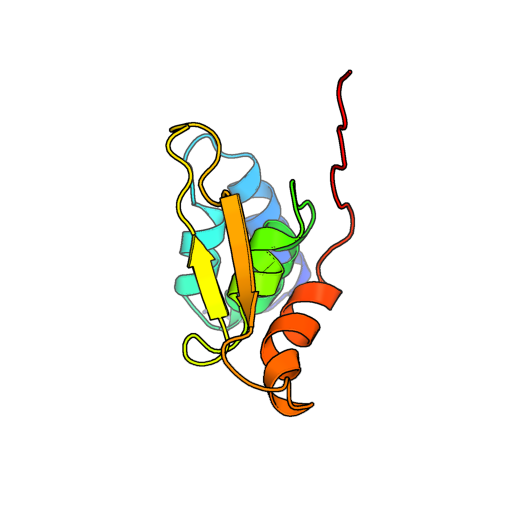 ? -1.412 14.036 -6.974 1.00 65.19 103 SER A C 1
ATOM 839 O O . SER A 1 103 ? -1.828 14.852 -7.800 1.00 65.19 103 SER A O 1
ATOM 841 N N . SER A 1 104 ? -0.525 14.377 -6.039 1.00 59.03 104 SER A N 1
ATOM 842 C CA . SER A 1 104 ? 0.067 15.714 -6.007 1.00 59.03 104 SER A CA 1
ATOM 843 C C . SER A 1 104 ? 1.093 15.828 -7.137 1.00 59.03 104 SER A C 1
ATOM 845 O O . SER A 1 104 ? 2.295 15.669 -6.940 1.00 59.03 104 SER A O 1
ATOM 847 N N . SER A 1 105 ? 0.612 16.083 -8.353 1.00 50.00 105 SER A N 1
ATOM 848 C CA . SER A 1 105 ? 1.436 16.468 -9.492 1.00 50.00 105 SER A CA 1
ATOM 849 C C . SER A 1 105 ? 1.836 17.935 -9.337 1.00 50.00 105 SER A C 1
ATOM 851 O O . SER A 1 105 ? 1.412 18.794 -10.109 1.00 50.00 105 SER A O 1
ATOM 853 N N . THR A 1 106 ? 2.636 18.264 -8.324 1.00 43.53 106 THR A N 1
ATOM 854 C CA . THR A 1 106 ? 3.353 19.542 -8.320 1.00 43.53 106 THR A CA 1
ATOM 855 C C . THR A 1 106 ? 4.533 19.400 -9.269 1.00 43.53 106 THR A C 1
ATOM 857 O O . THR A 1 106 ? 5.666 19.150 -8.861 1.00 43.53 106 THR A O 1
ATOM 860 N N . ALA A 1 107 ? 4.244 19.510 -10.564 1.00 40.94 107 ALA A N 1
ATOM 861 C CA . ALA A 1 107 ? 5.227 19.978 -11.521 1.00 40.94 107 ALA A CA 1
ATOM 862 C C . ALA A 1 107 ? 5.485 21.451 -11.178 1.00 40.94 107 ALA A C 1
ATOM 864 O O . ALA A 1 107 ? 4.725 22.327 -11.587 1.00 40.94 107 ALA A O 1
ATOM 865 N N . SER A 1 108 ? 6.495 21.710 -10.348 1.00 29.72 108 SER A N 1
ATOM 866 C CA . SER A 1 108 ? 7.051 23.057 -10.236 1.00 29.72 108 SER A CA 1
ATOM 867 C C . SER A 1 108 ? 8.077 23.263 -11.363 1.00 29.72 108 SER A C 1
ATOM 869 O O . SER A 1 108 ? 8.835 22.328 -11.637 1.00 29.72 108 SER A O 1
ATOM 871 N N . PRO A 1 109 ? 8.042 24.430 -12.035 1.00 39.41 109 PRO A N 1
ATOM 872 C CA . PRO A 1 109 ? 8.834 24.764 -13.221 1.00 39.41 109 PRO A CA 1
ATOM 873 C C . PRO A 1 109 ? 10.324 24.994 -12.945 1.00 39.41 109 PRO A C 1
ATOM 875 O O . PRO A 1 109 ? 10.679 25.299 -11.783 1.00 39.41 109 PRO A O 1
#